Protein AF-S6SXW4-F1 (afdb_monomer_lite)

Sequence (94 aa):
SVDTSPQAAAARKQVAETYLSQAREAFIDGYRLATAGIAHAWKDAKGEDAALELFTLEKAAYEVIYEAENRPAWLAVPLQGLRGLLQPSDGEPI

pLDDT: mean 89.84, std 13.49, range [34.38, 98.5]

Organism: NCBI:txid1194404

Radius of gyration: 17.15 Å; chains: 1; bounding box: 48×30×43 Å

Secondary structure (DSSP, 8-state):
----SHHHHHHHHHHHHHHHHHHHHHHHHHHHHHHTTSS---SSTTHHHHHHHHHHHHHHHHHHHHHHHH-GGGTHHHHHHHHHHTSPPTT---

Structure (mmCIF, N/CA/C/O backbone):
data_AF-S6SXW4-F1
#
_entry.id   AF-S6SXW4-F1
#
loop_
_atom_site.group_PDB
_atom_site.id
_atom_site.type_symbol
_atom_site.label_atom_id
_atom_site.label_alt_id
_atom_site.label_comp_id
_atom_site.label_asym_id
_atom_site.label_entity_id
_atom_site.label_seq_id
_atom_site.pdbx_PDB_ins_code
_atom_site.Cartn_x
_atom_site.Cartn_y
_atom_site.Cartn_z
_atom_site.occupancy
_atom_site.B_iso_or_equiv
_atom_site.auth_seq_id
_atom_site.auth_comp_id
_atom_site.auth_asym_id
_atom_site.auth_atom_id
_atom_site.pdbx_PDB_model_num
ATOM 1 N N . SER A 1 1 ? -30.760 -5.658 12.545 1.00 76.50 1 SER A N 1
ATOM 2 C CA . SER A 1 1 ? -29.676 -5.201 13.434 1.00 76.50 1 SER A CA 1
ATOM 3 C C . SER A 1 1 ? -28.382 -5.815 12.936 1.00 76.50 1 SER A C 1
ATOM 5 O O . SER A 1 1 ? -28.416 -6.991 12.594 1.00 76.50 1 SER A O 1
ATOM 7 N N . VAL A 1 2 ? -27.298 -5.049 12.802 1.00 80.50 2 VAL A N 1
ATOM 8 C CA . VAL A 1 2 ? -25.991 -5.599 12.393 1.00 80.50 2 VAL A CA 1
ATOM 9 C C . VAL A 1 2 ? -25.405 -6.370 13.574 1.00 80.50 2 VAL A C 1
ATOM 11 O O . VAL A 1 2 ? -25.451 -5.877 14.697 1.00 80.50 2 VAL A O 1
ATOM 14 N N . ASP A 1 3 ? -24.867 -7.565 13.335 1.00 89.50 3 ASP A N 1
ATOM 15 C CA . ASP A 1 3 ? -24.172 -8.333 14.368 1.00 89.50 3 ASP A CA 1
ATOM 16 C C . ASP A 1 3 ? -22.836 -7.651 14.728 1.00 89.50 3 ASP A C 1
ATOM 18 O O . ASP A 1 3 ? -21.889 -7.586 13.928 1.00 89.50 3 ASP A O 1
ATOM 22 N N . THR A 1 4 ? -22.789 -7.090 15.937 1.00 92.75 4 THR A N 1
ATOM 23 C CA . THR A 1 4 ? -21.622 -6.411 16.515 1.00 92.75 4 THR A CA 1
ATOM 24 C C . THR A 1 4 ? -20.835 -7.308 17.468 1.00 92.75 4 THR A C 1
ATOM 26 O O . THR A 1 4 ? -19.982 -6.805 18.199 1.00 92.75 4 THR A O 1
ATOM 29 N N . SER A 1 5 ? -21.110 -8.615 17.494 1.00 95.88 5 SER A N 1
ATOM 30 C CA . SER A 1 5 ? -20.352 -9.562 18.308 1.00 95.88 5 SER A CA 1
ATOM 31 C C . SER A 1 5 ? -18.856 -9.543 17.951 1.00 95.88 5 SER A C 1
ATOM 33 O O . SER A 1 5 ? -18.484 -9.268 16.800 1.00 95.88 5 SER A O 1
ATOM 35 N N . PRO A 1 6 ? -17.966 -9.865 18.908 1.00 95.50 6 PRO A N 1
ATOM 36 C CA . PRO A 1 6 ? -16.538 -10.024 18.634 1.00 95.50 6 PRO A CA 1
ATOM 37 C C . PRO A 1 6 ? -16.254 -11.022 17.503 1.00 95.50 6 PRO A C 1
ATOM 39 O O . PRO A 1 6 ? -15.351 -10.806 16.698 1.00 95.50 6 PRO A O 1
ATOM 42 N N . GLN A 1 7 ? -17.058 -12.083 17.400 1.00 95.44 7 GLN A N 1
ATOM 43 C CA . GLN A 1 7 ? -16.968 -13.098 16.353 1.00 95.44 7 GLN A CA 1
ATOM 44 C C . GLN A 1 7 ? -17.274 -12.504 14.974 1.00 95.44 7 GLN A C 1
ATOM 46 O O . GLN A 1 7 ? -16.502 -12.699 14.036 1.00 95.44 7 GLN A O 1
ATOM 51 N N . ALA A 1 8 ? -18.350 -11.722 14.854 1.00 94.75 8 ALA A N 1
ATOM 52 C CA . ALA A 1 8 ? -18.685 -11.044 13.607 1.00 94.75 8 ALA A CA 1
ATOM 53 C C . ALA A 1 8 ? -17.626 -9.998 13.215 1.00 94.75 8 ALA A C 1
ATOM 55 O O . ALA A 1 8 ? -17.309 -9.847 12.034 1.00 94.75 8 ALA A O 1
ATOM 56 N N . ALA A 1 9 ? -17.039 -9.294 14.189 1.00 93.75 9 ALA A N 1
ATOM 57 C CA . ALA A 1 9 ? -15.936 -8.365 13.943 1.00 93.75 9 ALA A CA 1
ATOM 58 C C . ALA A 1 9 ? -14.670 -9.080 13.439 1.00 93.75 9 ALA A C 1
ATOM 60 O O . ALA A 1 9 ? -14.073 -8.636 12.457 1.00 93.75 9 ALA A O 1
ATOM 61 N N . ALA A 1 10 ? -14.298 -10.205 14.057 1.00 94.44 10 ALA A N 1
ATOM 62 C CA . ALA A 1 10 ? -13.166 -11.024 13.630 1.00 94.44 10 ALA A CA 1
ATOM 63 C C . ALA A 1 10 ? -13.374 -11.598 12.220 1.00 94.44 10 ALA A C 1
ATOM 65 O O . ALA A 1 10 ? -12.471 -11.524 11.391 1.00 94.44 10 ALA A O 1
ATOM 66 N N . ALA A 1 11 ? -14.579 -12.087 11.914 1.00 95.69 11 ALA A N 1
ATOM 67 C CA . ALA A 1 11 ? -14.915 -12.591 10.585 1.00 95.69 11 ALA A CA 1
ATOM 68 C C . ALA A 1 11 ? -14.808 -11.497 9.509 1.00 95.69 11 ALA A C 1
ATOM 70 O O . ALA A 1 11 ? -14.201 -11.722 8.464 1.00 95.69 11 ALA A O 1
ATOM 71 N N . ARG A 1 12 ? -15.330 -10.287 9.772 1.00 95.19 12 ARG A N 1
ATOM 72 C CA . ARG A 1 12 ? -15.187 -9.146 8.847 1.00 95.19 12 ARG A CA 1
ATOM 73 C C . ARG A 1 12 ?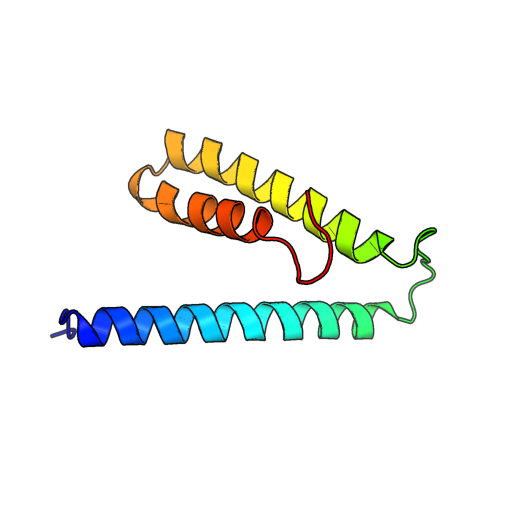 -13.726 -8.779 8.615 1.00 95.19 12 ARG A C 1
ATOM 75 O O . ARG A 1 12 ? -13.347 -8.531 7.475 1.00 95.19 12 ARG A O 1
ATOM 82 N N . LYS A 1 13 ? -12.917 -8.763 9.678 1.00 92.25 13 LYS A N 1
ATOM 83 C CA . LYS A 1 13 ? -11.481 -8.496 9.579 1.00 92.25 13 LYS A CA 1
ATOM 84 C C . LYS A 1 13 ? -10.785 -9.537 8.696 1.00 92.25 13 LYS A C 1
ATOM 86 O O . LYS A 1 13 ? -10.108 -9.150 7.754 1.00 92.25 13 LYS A O 1
ATOM 91 N N . GLN A 1 14 ? -11.033 -10.825 8.933 1.00 95.69 14 GLN A N 1
ATOM 92 C CA . GLN A 1 14 ? -10.447 -11.910 8.141 1.00 95.69 14 GLN A CA 1
ATOM 93 C C . GLN A 1 14 ? -10.818 -11.811 6.655 1.00 95.69 14 GLN A C 1
ATOM 95 O O . GLN A 1 14 ? -9.962 -11.981 5.786 1.00 95.69 14 GLN A O 1
ATOM 100 N N . VAL A 1 15 ? -12.091 -11.529 6.355 1.00 97.56 15 VAL A N 1
ATOM 101 C CA . VAL A 1 15 ? -12.563 -11.344 4.975 1.00 97.56 15 VAL A CA 1
ATOM 102 C C . VAL A 1 15 ? -11.877 -10.146 4.324 1.00 97.56 15 VAL A C 1
ATOM 104 O O . VAL A 1 15 ? -11.416 -10.262 3.193 1.00 97.56 15 VAL A O 1
ATOM 107 N N . ALA A 1 16 ? -11.766 -9.019 5.034 1.00 94.50 16 ALA A N 1
ATOM 108 C CA . ALA A 1 16 ? -11.100 -7.825 4.523 1.00 94.50 16 ALA A CA 1
ATOM 109 C C . ALA A 1 16 ? -9.604 -8.062 4.254 1.00 94.50 16 ALA A C 1
ATOM 111 O O . ALA A 1 16 ? -9.118 -7.669 3.199 1.00 94.50 16 ALA A O 1
ATOM 112 N N . GLU A 1 17 ? -8.891 -8.736 5.160 1.00 92.38 17 GLU A N 1
ATOM 113 C CA . GLU A 1 17 ? -7.469 -9.075 4.992 1.00 92.38 17 GLU A CA 1
ATOM 114 C C . GLU A 1 17 ? -7.253 -10.029 3.809 1.00 92.38 17 GLU A C 1
ATOM 116 O O . GLU A 1 17 ? -6.377 -9.800 2.975 1.00 92.38 17 GLU A O 1
ATOM 121 N N . THR A 1 18 ? -8.104 -11.052 3.685 1.00 96.50 18 THR A N 1
ATOM 122 C CA . THR A 1 18 ? -8.048 -12.013 2.571 1.00 96.50 18 THR A CA 1
ATOM 123 C C . THR A 1 18 ? -8.308 -11.320 1.235 1.00 96.50 18 THR A C 1
ATOM 125 O O . THR A 1 18 ? -7.536 -11.482 0.291 1.00 96.50 18 THR A O 1
ATOM 128 N N . TYR A 1 19 ? -9.365 -10.508 1.166 1.00 97.44 19 TYR A N 1
ATOM 129 C CA . TYR A 1 19 ? -9.703 -9.751 -0.034 1.00 97.44 19 TYR A CA 1
ATOM 130 C C . TYR A 1 19 ? -8.595 -8.767 -0.413 1.00 97.44 19 TYR A C 1
ATOM 132 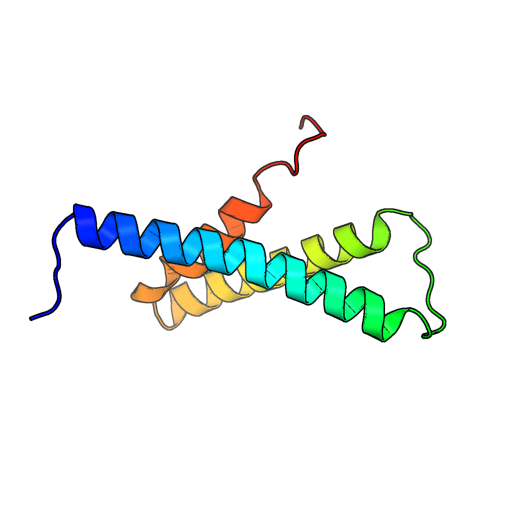O O . TYR A 1 19 ? -8.226 -8.696 -1.579 1.00 97.44 19 TYR A O 1
ATOM 140 N N . LEU A 1 20 ? -8.035 -8.037 0.558 1.00 93.25 20 LEU A N 1
ATOM 141 C CA . LEU A 1 20 ? -6.959 -7.077 0.312 1.00 93.25 20 LEU A CA 1
ATOM 142 C C . LEU A 1 20 ? -5.733 -7.753 -0.313 1.00 93.25 20 LEU A C 1
ATOM 144 O O . LEU A 1 20 ? -5.204 -7.244 -1.300 1.00 93.25 20 LEU A O 1
ATOM 148 N N . SER A 1 21 ? -5.309 -8.898 0.229 1.00 92.44 21 SER A N 1
ATOM 149 C CA . SER A 1 21 ? -4.173 -9.651 -0.314 1.00 92.44 21 SER A CA 1
ATOM 150 C C . SER A 1 21 ? -4.437 -10.110 -1.748 1.00 92.44 21 SER A C 1
ATOM 152 O O . SER A 1 21 ? -3.631 -9.845 -2.636 1.00 92.44 21 SER A O 1
ATOM 154 N N . GLN A 1 22 ? -5.592 -10.737 -1.989 1.00 97.56 22 G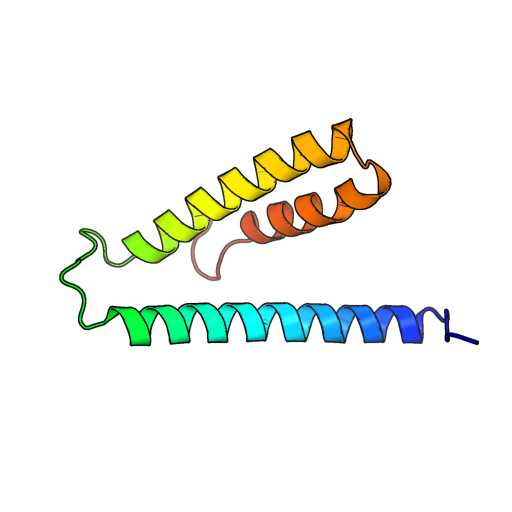LN A N 1
ATOM 155 C CA . GLN A 1 22 ? -5.951 -11.268 -3.308 1.00 97.56 22 GLN A CA 1
ATOM 156 C C . GLN A 1 22 ? -6.124 -10.159 -4.350 1.00 97.56 22 GLN A C 1
ATOM 158 O O . GLN A 1 22 ? -5.687 -10.296 -5.489 1.00 97.56 22 GLN A O 1
ATOM 163 N N . ALA A 1 23 ? -6.746 -9.043 -3.965 1.00 97.88 23 ALA A N 1
ATOM 164 C CA . ALA A 1 23 ? -6.948 -7.906 -4.851 1.00 97.88 23 ALA A CA 1
ATOM 165 C C . ALA A 1 23 ? -5.616 -7.251 -5.241 1.00 97.88 23 ALA A C 1
ATOM 167 O O . ALA A 1 23 ? -5.446 -6.876 -6.399 1.00 97.88 23 ALA A O 1
ATOM 168 N N . ARG A 1 24 ? -4.667 -7.134 -4.299 1.00 95.00 24 ARG A N 1
ATOM 169 C CA . ARG A 1 24 ? -3.323 -6.608 -4.577 1.00 95.00 24 ARG A CA 1
ATOM 170 C C . ARG A 1 24 ? -2.576 -7.491 -5.576 1.00 95.00 24 ARG A C 1
ATOM 172 O O . ARG A 1 24 ? -2.051 -6.964 -6.551 1.00 95.00 24 ARG A O 1
ATOM 179 N N . GLU A 1 25 ? -2.545 -8.799 -5.338 1.00 96.06 25 GLU A N 1
ATOM 180 C CA . GLU A 1 25 ? -1.885 -9.772 -6.218 1.00 96.06 25 GLU A CA 1
ATOM 181 C C . GLU A 1 25 ? -2.484 -9.733 -7.629 1.00 96.06 25 GLU A C 1
ATOM 183 O O . GLU A 1 25 ? -1.781 -9.438 -8.594 1.00 96.06 25 GLU A O 1
ATOM 188 N N . ALA A 1 26 ? -3.808 -9.882 -7.738 1.00 98.25 26 ALA A N 1
ATOM 189 C CA . ALA A 1 26 ? -4.503 -9.863 -9.021 1.00 98.25 26 ALA A CA 1
ATOM 190 C C . ALA A 1 26 ? -4.305 -8.545 -9.789 1.00 98.25 26 ALA A C 1
ATOM 192 O O . ALA A 1 26 ? -4.203 -8.549 -11.017 1.00 98.25 26 ALA A O 1
ATOM 193 N N . PHE A 1 27 ? -4.251 -7.410 -9.083 1.00 97.56 27 PHE A N 1
ATOM 194 C CA . PHE A 1 27 ? -3.999 -6.113 -9.704 1.00 97.56 27 PHE A CA 1
ATOM 195 C C . PHE A 1 27 ? -2.583 -6.018 -10.279 1.00 97.56 27 PHE A C 1
ATOM 197 O O . PHE A 1 27 ? -2.425 -5.602 -11.426 1.00 97.56 27 PHE A O 1
ATOM 204 N N . ILE A 1 28 ? -1.565 -6.406 -9.505 1.00 95.81 28 ILE A N 1
ATOM 205 C CA . ILE A 1 28 ? -0.163 -6.351 -9.939 1.00 95.81 28 ILE A CA 1
ATOM 206 C C . ILE A 1 28 ? 0.064 -7.303 -11.119 1.00 95.81 28 ILE A C 1
ATOM 208 O O . ILE A 1 28 ? 0.646 -6.899 -12.126 1.00 95.81 28 ILE A O 1
ATOM 212 N N . ASP A 1 29 ? -0.459 -8.525 -11.050 1.00 96.62 29 ASP A N 1
ATOM 213 C CA . ASP A 1 29 ? -0.347 -9.500 -12.138 1.00 96.62 29 ASP A CA 1
ATOM 214 C C . ASP A 1 29 ? -1.049 -9.021 -13.412 1.00 96.62 29 ASP A C 1
ATOM 216 O O . ASP A 1 29 ? -0.494 -9.097 -14.511 1.00 96.62 29 ASP A O 1
ATOM 220 N N . GLY A 1 30 ? -2.255 -8.463 -13.270 1.00 97.50 30 GLY A N 1
ATOM 221 C CA . GLY A 1 30 ? -2.986 -7.864 -14.382 1.00 97.50 30 GLY A CA 1
ATOM 222 C C . GLY A 1 30 ? -2.236 -6.686 -15.005 1.00 97.50 30 GLY A C 1
ATOM 223 O O . GLY A 1 30 ? -2.181 -6.572 -16.231 1.00 97.50 30 GLY A O 1
ATOM 224 N N . TYR A 1 31 ? -1.617 -5.839 -14.179 1.00 94.94 31 TYR A N 1
ATOM 225 C CA . TYR A 1 31 ? -0.799 -4.720 -14.640 1.00 94.94 31 TYR A CA 1
ATOM 226 C C . TYR A 1 31 ? 0.415 -5.211 -15.434 1.00 94.94 31 TYR A C 1
ATOM 228 O O . TYR A 1 31 ? 0.608 -4.771 -16.566 1.00 94.94 31 TYR A O 1
ATOM 236 N N . ARG A 1 32 ? 1.176 -6.172 -14.896 1.00 92.69 32 ARG A N 1
ATOM 237 C CA . ARG A 1 32 ? 2.335 -6.788 -15.569 1.00 92.69 32 ARG A CA 1
ATOM 238 C C . ARG A 1 32 ? 1.960 -7.394 -16.917 1.00 92.69 32 ARG A C 1
ATOM 240 O O . ARG A 1 32 ? 2.654 -7.183 -17.908 1.00 92.69 32 ARG A O 1
ATOM 247 N N . LEU A 1 33 ? 0.837 -8.112 -16.978 1.00 95.75 33 LEU A N 1
ATOM 248 C CA . LEU A 1 33 ? 0.341 -8.688 -18.227 1.00 95.75 33 LEU A CA 1
ATOM 249 C C . LEU A 1 33 ? -0.014 -7.602 -19.251 1.00 95.75 33 LEU A C 1
ATOM 251 O O . LEU A 1 33 ? 0.351 -7.711 -20.422 1.00 95.75 33 LEU A O 1
ATOM 255 N N . ALA A 1 34 ? -0.711 -6.550 -18.818 1.00 95.88 34 ALA A N 1
ATOM 256 C CA . ALA A 1 34 ? -1.133 -5.459 -19.691 1.00 95.88 34 ALA A CA 1
ATOM 257 C C . ALA A 1 34 ? 0.047 -4.626 -20.221 1.00 95.88 34 ALA A C 1
ATOM 259 O O . ALA A 1 34 ? -0.027 -4.093 -21.330 1.00 95.88 34 ALA A O 1
ATOM 260 N N . THR A 1 35 ? 1.136 -4.517 -19.457 1.00 92.56 35 THR A N 1
ATOM 261 C CA . THR A 1 35 ? 2.314 -3.715 -19.816 1.00 92.56 35 THR A CA 1
ATOM 262 C C . THR A 1 35 ? 3.449 -4.520 -20.448 1.00 92.56 35 THR A C 1
ATOM 264 O O . THR A 1 35 ? 4.414 -3.916 -20.913 1.00 92.56 35 THR A O 1
ATOM 267 N N . ALA A 1 36 ? 3.328 -5.847 -20.564 1.00 90.56 36 ALA A N 1
ATOM 268 C CA . ALA A 1 36 ? 4.373 -6.731 -21.094 1.00 90.56 36 ALA A CA 1
ATOM 269 C C . ALA A 1 36 ? 4.889 -6.348 -22.499 1.00 90.56 36 ALA A C 1
ATOM 271 O O . ALA A 1 36 ? 6.031 -6.644 -22.844 1.00 90.56 36 ALA A O 1
ATOM 272 N N . GLY A 1 37 ? 4.059 -5.692 -23.319 1.00 90.69 37 GLY A N 1
ATOM 273 C CA . GLY A 1 37 ? 4.429 -5.221 -24.661 1.00 90.69 37 GLY A CA 1
ATOM 274 C C . GLY A 1 37 ? 5.006 -3.801 -24.718 1.00 90.69 37 GLY A C 1
ATOM 275 O O . GLY A 1 37 ? 5.418 -3.355 -25.789 1.00 90.69 37 GLY A O 1
ATOM 276 N N . ILE A 1 38 ? 5.014 -3.064 -23.604 1.00 91.94 38 ILE A N 1
ATOM 277 C CA . ILE A 1 38 ? 5.559 -1.706 -23.542 1.00 91.94 38 ILE A CA 1
ATOM 278 C C . ILE A 1 38 ? 7.077 -1.807 -23.436 1.00 91.94 38 ILE A C 1
ATOM 280 O O . ILE A 1 38 ? 7.602 -2.510 -22.573 1.00 91.94 38 ILE A O 1
ATOM 284 N N . ALA A 1 39 ? 7.792 -1.079 -24.295 1.00 85.00 39 ALA A N 1
ATOM 285 C CA . ALA A 1 39 ? 9.247 -1.005 -24.250 1.00 85.00 39 ALA A CA 1
ATOM 286 C C . ALA A 1 39 ? 9.708 -0.291 -22.968 1.00 85.00 39 ALA A C 1
ATOM 288 O O . ALA A 1 39 ? 9.857 0.929 -22.927 1.00 85.00 39 ALA A O 1
ATOM 289 N N . HIS A 1 40 ? 9.917 -1.072 -21.916 1.00 81.38 40 HIS A N 1
ATOM 290 C CA . HIS A 1 40 ? 10.488 -0.662 -20.645 1.00 81.38 40 HIS A CA 1
ATOM 291 C C . HIS A 1 40 ? 11.207 -1.871 -20.042 1.00 81.38 40 HIS A C 1
ATOM 293 O O . HIS A 1 40 ? 10.743 -3.003 -20.157 1.00 81.38 40 HIS A O 1
ATOM 299 N N . ALA A 1 41 ? 12.373 -1.646 -19.450 1.00 82.69 41 ALA A N 1
ATOM 300 C CA . ALA A 1 41 ? 13.115 -2.681 -18.753 1.00 82.69 41 ALA A CA 1
ATOM 301 C C . ALA A 1 41 ? 13.732 -2.062 -17.508 1.00 82.69 41 ALA A C 1
ATOM 303 O O . ALA A 1 41 ? 14.428 -1.045 -17.585 1.00 82.69 41 ALA A O 1
ATOM 304 N N . TRP A 1 42 ? 13.471 -2.677 -16.362 1.00 89.44 42 TRP A N 1
ATOM 305 C CA . TRP A 1 42 ? 14.170 -2.332 -15.138 1.00 89.44 42 TRP A CA 1
ATOM 306 C C . TRP A 1 42 ? 15.626 -2.775 -15.252 1.00 89.44 42 TRP A C 1
ATOM 308 O O . TRP A 1 42 ? 15.929 -3.850 -15.766 1.00 89.44 42 TRP A O 1
ATOM 318 N N . LYS A 1 43 ? 16.545 -1.923 -14.788 1.00 89.38 43 LYS A N 1
ATOM 319 C CA . LYS A 1 43 ? 17.976 -2.253 -14.769 1.00 89.38 43 LYS A CA 1
ATOM 320 C C . LYS A 1 43 ? 18.281 -3.384 -13.782 1.00 89.38 43 LYS A C 1
ATOM 322 O O . LYS A 1 43 ? 19.172 -4.187 -14.038 1.00 89.38 43 LYS A O 1
ATOM 327 N N . ASP A 1 44 ? 17.562 -3.405 -12.663 1.00 91.69 44 ASP A N 1
ATOM 328 C CA . ASP A 1 44 ? 17.632 -4.441 -11.635 1.00 91.69 44 ASP A CA 1
ATOM 329 C C . ASP A 1 44 ? 16.394 -5.342 -11.725 1.00 91.69 44 ASP A C 1
ATOM 331 O O . ASP A 1 44 ? 15.294 -4.848 -11.984 1.00 91.69 44 ASP A O 1
ATOM 335 N N . ALA A 1 45 ? 16.561 -6.646 -11.491 1.00 88.00 45 ALA A N 1
ATOM 336 C CA . ALA A 1 45 ? 15.467 -7.616 -11.525 1.00 88.00 45 ALA A CA 1
ATOM 337 C C . ALA A 1 45 ? 14.375 -7.330 -10.477 1.00 88.00 45 ALA A C 1
ATOM 339 O O . ALA A 1 45 ? 13.215 -7.644 -10.719 1.00 88.00 45 ALA A O 1
ATOM 340 N N . LYS A 1 46 ? 14.730 -6.700 -9.349 1.00 89.25 46 LYS A N 1
ATOM 341 C CA . LYS A 1 46 ? 13.807 -6.247 -8.296 1.00 89.25 46 LYS A CA 1
ATOM 342 C C . LYS A 1 46 ? 13.369 -4.785 -8.465 1.00 89.25 46 LYS A C 1
ATOM 344 O O . LYS A 1 46 ? 12.719 -4.236 -7.583 1.00 89.25 46 LYS A O 1
ATOM 349 N N . GLY A 1 47 ? 13.739 -4.122 -9.565 1.00 92.31 47 GLY A N 1
ATOM 350 C CA . GLY A 1 47 ? 13.514 -2.683 -9.741 1.00 92.31 47 GLY A CA 1
ATOM 351 C C . GLY A 1 47 ? 12.038 -2.279 -9.708 1.00 92.31 47 GLY A C 1
ATOM 352 O O . GLY A 1 47 ? 11.707 -1.239 -9.145 1.00 92.31 47 GLY A O 1
ATOM 353 N N . GLU A 1 48 ? 11.160 -3.118 -10.262 1.00 91.88 48 GLU A N 1
ATOM 354 C CA . GLU A 1 48 ? 9.711 -2.907 -10.218 1.00 91.88 48 GLU A CA 1
ATOM 355 C C . GLU A 1 48 ? 9.176 -2.937 -8.784 1.00 91.88 48 GLU A C 1
ATOM 357 O O . GLU A 1 48 ? 8.515 -1.992 -8.352 1.00 91.88 48 GLU A O 1
ATOM 362 N N . ASP A 1 49 ? 9.498 -4.001 -8.046 1.00 91.00 49 ASP A N 1
ATOM 363 C CA . ASP A 1 49 ? 9.029 -4.201 -6.676 1.00 91.00 49 ASP A CA 1
ATOM 364 C C . ASP A 1 49 ? 9.571 -3.098 -5.755 1.00 91.00 49 ASP A C 1
ATOM 366 O O . ASP A 1 49 ? 8.806 -2.492 -5.007 1.00 91.00 49 ASP A O 1
ATOM 370 N N . ALA A 1 50 ? 10.852 -2.737 -5.894 1.00 91.88 50 ALA A N 1
ATOM 371 C CA . ALA A 1 50 ? 11.467 -1.653 -5.129 1.00 91.88 50 ALA A CA 1
ATOM 372 C C . ALA A 1 50 ? 10.815 -0.287 -5.410 1.00 91.88 50 ALA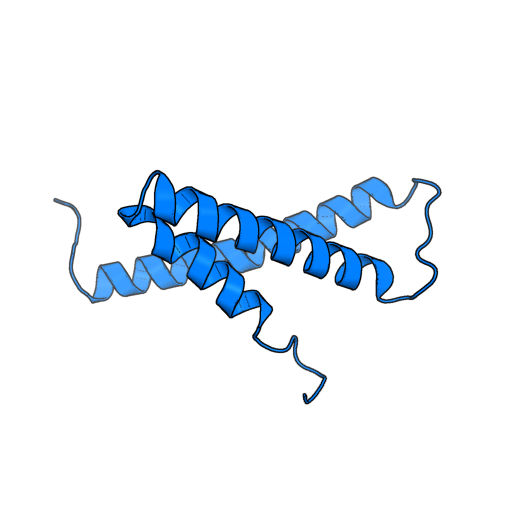 A C 1
ATOM 374 O O . ALA A 1 50 ? 10.596 0.507 -4.493 1.00 91.88 50 ALA A O 1
ATOM 375 N N . ALA A 1 51 ? 10.480 0.005 -6.672 1.00 93.25 51 ALA A N 1
ATOM 376 C CA . ALA A 1 51 ? 9.768 1.232 -7.020 1.00 93.25 51 ALA A CA 1
ATOM 377 C C . ALA A 1 51 ? 8.350 1.240 -6.433 1.00 93.25 51 ALA A C 1
ATOM 379 O O . ALA A 1 51 ? 7.915 2.255 -5.884 1.00 93.25 51 ALA A O 1
ATOM 380 N N . LEU A 1 52 ? 7.638 0.112 -6.511 1.00 93.31 52 LEU A N 1
ATOM 381 C CA . LEU A 1 52 ? 6.303 -0.027 -5.939 1.00 93.31 52 LEU A CA 1
ATOM 382 C C . LEU A 1 52 ? 6.322 0.156 -4.415 1.00 93.31 52 LEU A C 1
ATOM 384 O O . LEU A 1 52 ? 5.479 0.877 -3.881 1.00 93.31 52 LEU A O 1
ATOM 388 N N . GLU A 1 53 ? 7.288 -0.436 -3.715 1.00 92.81 53 GLU A N 1
ATOM 389 C CA . GLU A 1 53 ? 7.484 -0.253 -2.273 1.00 92.81 53 GLU A CA 1
ATOM 390 C C . GLU A 1 53 ? 7.755 1.209 -1.913 1.00 92.81 53 GLU A C 1
ATOM 392 O O . GLU A 1 53 ? 7.084 1.754 -1.033 1.00 92.81 53 GLU A O 1
ATOM 397 N N . LEU A 1 54 ? 8.670 1.871 -2.631 1.00 94.44 54 LEU A N 1
ATOM 398 C CA . LEU A 1 54 ? 9.010 3.276 -2.403 1.00 94.44 54 LEU A CA 1
ATOM 399 C C . LEU A 1 54 ? 7.790 4.194 -2.554 1.00 94.44 54 LEU A C 1
ATOM 401 O O . LEU A 1 54 ? 7.498 4.987 -1.657 1.00 94.44 54 LEU A O 1
ATOM 405 N N . PHE A 1 55 ? 7.047 4.071 -3.656 1.00 95.88 55 PHE A N 1
ATOM 406 C CA . PHE A 1 55 ? 5.867 4.909 -3.881 1.00 95.88 55 PHE A CA 1
ATOM 407 C C . PHE A 1 55 ? 4.712 4.567 -2.931 1.00 95.88 55 PHE A C 1
ATOM 409 O O . PHE A 1 55 ? 3.948 5.455 -2.546 1.00 95.88 55 PHE A O 1
ATOM 416 N N . THR A 1 56 ? 4.593 3.310 -2.492 1.00 94.81 56 THR A N 1
ATOM 417 C CA . THR A 1 56 ? 3.605 2.932 -1.470 1.00 94.81 56 THR A CA 1
ATOM 418 C C . THR A 1 56 ? 3.964 3.534 -0.110 1.00 94.81 56 THR A C 1
ATOM 420 O O . THR A 1 56 ? 3.080 4.035 0.587 1.00 94.81 56 THR A O 1
ATOM 423 N N . LEU A 1 57 ? 5.251 3.554 0.254 1.00 94.75 57 LEU A N 1
ATOM 424 C CA . LEU A 1 57 ? 5.741 4.208 1.468 1.00 94.75 57 LEU A CA 1
ATOM 425 C C . LEU A 1 57 ? 5.470 5.716 1.442 1.00 94.75 57 LEU A C 1
ATOM 427 O O . LEU A 1 57 ? 4.936 6.256 2.412 1.00 94.75 57 LEU A O 1
ATOM 431 N N . GLU A 1 58 ? 5.782 6.385 0.330 1.00 96.62 58 GLU A N 1
ATOM 432 C CA . GLU A 1 58 ? 5.500 7.813 0.146 1.00 96.62 58 GLU A CA 1
ATOM 433 C C . GLU A 1 58 ? 4.000 8.105 0.300 1.00 96.62 58 GLU A C 1
ATOM 435 O O . GLU A 1 58 ? 3.608 9.009 1.046 1.00 96.62 58 GLU A O 1
ATOM 440 N N . LYS A 1 59 ? 3.144 7.291 -0.332 1.00 96.62 59 LYS A N 1
ATOM 441 C CA . LYS A 1 59 ? 1.689 7.439 -0.230 1.00 96.62 59 LYS A CA 1
ATOM 442 C C . LYS A 1 59 ? 1.189 7.251 1.201 1.00 96.62 59 LYS A C 1
ATOM 444 O O . LYS A 1 59 ? 0.369 8.052 1.652 1.00 96.62 59 LYS A O 1
ATOM 449 N N . ALA A 1 60 ? 1.676 6.231 1.907 1.00 95.81 60 ALA A N 1
ATOM 450 C CA . ALA A 1 60 ? 1.292 5.960 3.289 1.00 95.81 60 ALA A CA 1
ATOM 451 C C . ALA A 1 60 ? 1.723 7.100 4.224 1.00 95.81 60 ALA A C 1
ATOM 453 O O . ALA A 1 60 ? 0.928 7.546 5.048 1.00 95.81 60 ALA A O 1
ATOM 454 N N . ALA A 1 61 ? 2.944 7.621 4.068 1.00 95.25 61 ALA A N 1
ATOM 455 C CA . ALA A 1 61 ? 3.431 8.757 4.849 1.00 95.25 61 ALA A CA 1
ATOM 456 C C . ALA A 1 61 ? 2.585 10.019 4.615 1.00 95.25 61 ALA A C 1
ATOM 458 O O . ALA A 1 61 ? 2.183 10.680 5.576 1.00 95.25 61 ALA A O 1
ATOM 459 N N . TYR A 1 62 ? 2.252 10.312 3.354 1.00 97.50 62 TYR A N 1
ATOM 460 C CA . TYR A 1 62 ? 1.340 11.401 3.006 1.00 97.50 62 TYR A CA 1
ATOM 461 C C . TYR A 1 62 ? -0.031 11.234 3.677 1.00 97.50 62 TYR A C 1
ATOM 463 O O . TYR A 1 62 ? -0.546 12.179 4.272 1.00 97.50 62 TYR A O 1
ATOM 471 N N . GLU A 1 63 ? -0.618 10.034 3.621 1.00 98.12 63 GLU A N 1
ATOM 472 C CA . GLU A 1 63 ? -1.920 9.765 4.241 1.00 98.12 63 GLU A CA 1
ATOM 473 C C . GLU A 1 63 ? -1.879 9.886 5.761 1.00 98.12 63 GLU A C 1
ATOM 475 O O . GLU A 1 63 ? -2.804 10.444 6.337 1.00 98.12 63 GLU A O 1
ATOM 480 N N . VAL A 1 64 ? -0.814 9.432 6.429 1.00 97.50 64 VAL A N 1
ATOM 481 C CA . VAL A 1 64 ? -0.676 9.594 7.886 1.00 97.50 64 VAL A CA 1
ATOM 482 C C . VAL A 1 64 ? -0.769 11.067 8.280 1.00 97.50 64 VAL A C 1
ATOM 484 O O . VAL A 1 64 ? -1.540 11.404 9.179 1.00 97.50 64 VAL A O 1
ATOM 487 N N . ILE A 1 65 ? -0.026 11.943 7.598 1.00 97.81 65 ILE A N 1
ATOM 488 C CA . ILE A 1 65 ? -0.047 13.388 7.869 1.00 97.81 65 ILE A CA 1
ATOM 489 C C . ILE A 1 65 ? -1.438 13.952 7.566 1.00 97.81 65 ILE A C 1
ATOM 491 O O . ILE A 1 65 ? -2.041 14.615 8.409 1.00 97.81 65 ILE A O 1
ATOM 495 N N . TYR A 1 66 ? -1.982 13.627 6.391 1.00 98.44 66 TYR A N 1
ATOM 496 C CA . TYR A 1 66 ? -3.275 14.139 5.954 1.00 98.44 66 TYR A CA 1
ATOM 497 C C . TYR A 1 66 ? -4.420 13.735 6.895 1.00 98.44 66 TYR 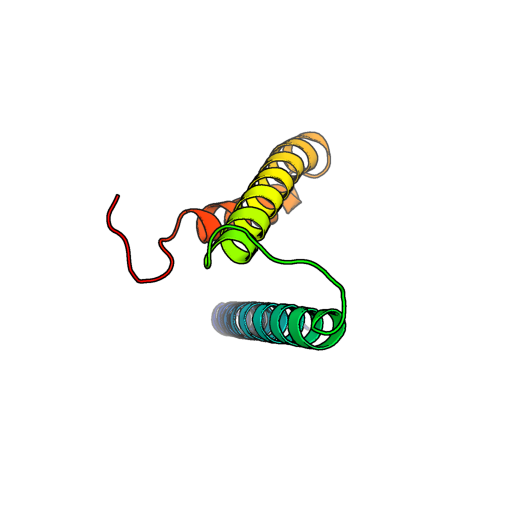A C 1
ATOM 499 O O . TYR A 1 66 ? -5.215 14.585 7.300 1.00 98.44 66 TYR A O 1
ATOM 507 N N . GLU A 1 67 ? -4.520 12.458 7.269 1.00 98.50 67 GLU A N 1
ATOM 508 C CA . GLU A 1 67 ? -5.595 11.976 8.138 1.00 98.50 67 GLU A CA 1
ATOM 509 C C . GLU A 1 67 ? -5.447 12.492 9.571 1.00 98.50 67 GLU A C 1
ATOM 511 O O . GLU A 1 67 ? -6.458 12.789 10.209 1.00 98.50 67 GLU A O 1
ATOM 516 N N . ALA A 1 68 ? -4.217 12.653 10.072 1.00 98.12 68 ALA A N 1
ATOM 517 C CA . ALA A 1 68 ? -3.986 13.243 11.389 1.00 98.12 68 ALA A CA 1
ATOM 518 C C . ALA A 1 68 ? -4.530 14.679 11.479 1.00 98.12 68 ALA A C 1
ATOM 520 O O . ALA A 1 68 ? -5.073 15.062 12.515 1.00 98.12 68 ALA A O 1
ATOM 521 N N . GLU A 1 69 ? -4.430 15.449 10.393 1.00 98.31 69 GLU A N 1
ATOM 522 C CA . GLU A 1 69 ? -4.890 16.840 10.336 1.00 98.31 69 GLU A CA 1
ATOM 523 C C . GLU A 1 69 ? -6.380 16.977 9.987 1.00 98.31 69 GLU A C 1
ATOM 525 O O . GLU A 1 69 ? -7.049 17.876 10.496 1.00 98.31 69 GLU A O 1
ATOM 530 N N . ASN A 1 70 ? -6.920 16.097 9.136 1.00 98.38 70 ASN A N 1
ATOM 531 C CA . ASN A 1 70 ? -8.239 16.306 8.526 1.00 98.38 70 ASN A CA 1
ATOM 532 C C . ASN A 1 70 ? -9.312 15.321 9.009 1.00 98.38 70 ASN A C 1
ATOM 534 O O . ASN A 1 70 ? -10.490 15.683 9.076 1.00 98.38 70 ASN A O 1
ATOM 538 N N . ARG A 1 71 ? -8.950 14.069 9.329 1.00 98.25 71 ARG A N 1
ATOM 539 C CA . ARG A 1 71 ? -9.900 13.023 9.754 1.00 98.25 71 ARG A CA 1
ATOM 540 C C . ARG A 1 71 ? -9.257 12.075 10.778 1.00 98.25 71 ARG A C 1
ATOM 542 O O . ARG A 1 71 ? -9.048 10.900 10.477 1.00 98.25 71 ARG A O 1
ATOM 549 N N . PRO A 1 72 ? -9.022 12.510 12.031 1.00 97.06 72 PRO A N 1
ATOM 550 C CA . PRO A 1 72 ? -8.290 11.708 13.020 1.00 97.06 72 PRO A CA 1
ATOM 551 C C . PRO A 1 72 ? -8.859 10.299 13.267 1.00 97.06 72 PRO A C 1
ATOM 553 O O . PRO A 1 72 ? -8.113 9.367 13.554 1.00 97.06 72 PRO A O 1
ATOM 556 N N . ALA A 1 73 ? -10.173 10.108 13.102 1.00 97.69 73 ALA A N 1
ATOM 557 C CA . ALA A 1 73 ? -10.818 8.794 13.201 1.00 97.69 73 ALA A CA 1
ATOM 558 C C . ALA A 1 73 ? -10.354 7.783 12.127 1.00 97.69 73 ALA A C 1
ATOM 560 O O . ALA A 1 73 ? -10.513 6.580 12.318 1.00 97.69 73 ALA A O 1
ATOM 561 N N . TRP A 1 74 ? -9.786 8.252 11.013 1.00 97.62 74 TRP A N 1
ATOM 562 C CA . TRP A 1 74 ? -9.284 7.433 9.905 1.00 97.62 74 TRP A CA 1
ATOM 563 C C . TRP A 1 74 ? -7.793 7.115 10.012 1.00 97.62 74 TRP A C 1
ATOM 565 O O . TRP A 1 74 ? -7.322 6.234 9.298 1.00 97.62 74 TRP A O 1
ATOM 575 N N . LEU A 1 75 ? -7.060 7.749 10.935 1.00 97.75 75 LEU A N 1
ATOM 576 C CA . LEU A 1 75 ? -5.605 7.617 11.074 1.00 97.75 75 LEU A CA 1
ATOM 577 C C . LEU A 1 75 ? -5.129 6.161 11.233 1.00 97.75 75 LEU A C 1
ATOM 579 O O . LEU A 1 75 ? -4.038 5.800 10.795 1.00 97.75 75 LEU A O 1
ATOM 583 N N . ALA A 1 76 ? -5.958 5.297 11.824 1.00 95.94 76 ALA A N 1
ATOM 584 C CA . ALA A 1 76 ? -5.641 3.881 11.981 1.00 95.94 76 ALA A CA 1
ATOM 585 C C . ALA A 1 76 ? -5.431 3.146 10.642 1.00 95.94 76 ALA A C 1
ATOM 587 O O . ALA A 1 76 ? -4.687 2.169 10.613 1.00 95.94 76 ALA A O 1
ATOM 588 N N . VAL A 1 77 ? -6.056 3.597 9.549 1.00 94.56 77 VAL A N 1
ATOM 589 C CA . VAL A 1 77 ? -5.967 2.952 8.230 1.00 94.56 77 VAL A CA 1
ATOM 590 C C . VAL A 1 77 ? -4.566 3.095 7.615 1.00 94.56 77 VAL A C 1
ATOM 592 O O . VAL A 1 77 ? -3.921 2.062 7.413 1.00 94.56 77 VAL A O 1
ATOM 595 N N . PRO A 1 78 ? -4.023 4.308 7.377 1.00 95.88 78 PRO A N 1
ATOM 596 C CA . PRO A 1 78 ? -2.686 4.441 6.800 1.00 95.88 78 PRO A CA 1
ATOM 597 C C . PRO A 1 78 ? -1.580 3.932 7.736 1.00 95.88 78 PRO A C 1
ATOM 599 O O . PRO A 1 78 ? -0.578 3.403 7.262 1.00 95.88 78 PRO A O 1
ATOM 602 N N . LEU A 1 79 ? -1.774 3.975 9.063 1.00 95.44 79 LEU A N 1
ATOM 603 C CA . LEU A 1 79 ? -0.837 3.361 10.015 1.00 95.44 79 LEU A CA 1
ATOM 604 C C . LEU A 1 79 ? -0.773 1.831 9.889 1.00 95.44 79 LEU A C 1
ATOM 606 O O . LEU A 1 79 ? 0.304 1.248 10.017 1.00 95.44 79 LEU A O 1
ATOM 610 N N . GLN A 1 80 ? -1.904 1.164 9.630 1.00 91.50 80 GLN A N 1
ATOM 611 C CA . GLN A 1 80 ? -1.910 -0.276 9.357 1.00 91.50 80 GLN A CA 1
ATOM 612 C C . GLN A 1 80 ? -1.191 -0.601 8.045 1.00 91.50 80 GLN A C 1
ATOM 614 O O . GLN A 1 80 ? -0.414 -1.557 8.017 1.00 91.50 80 GLN A O 1
ATOM 619 N N . GLY A 1 81 ? -1.400 0.209 7.001 1.00 89.56 81 GLY A N 1
ATOM 620 C CA . GLY A 1 81 ? -0.684 0.089 5.729 1.00 89.56 81 GLY A CA 1
ATOM 621 C C . GLY A 1 81 ? 0.829 0.241 5.900 1.00 89.56 81 GLY A C 1
ATOM 622 O O . GLY A 1 81 ? 1.583 -0.640 5.495 1.00 89.56 81 GLY A O 1
ATOM 623 N N . LEU A 1 82 ? 1.268 1.294 6.598 1.00 92.00 82 LEU A N 1
ATOM 624 C CA . LEU A 1 82 ? 2.682 1.537 6.895 1.00 92.00 82 LEU A CA 1
ATOM 625 C C . LEU A 1 82 ? 3.312 0.382 7.682 1.00 92.00 82 LEU A C 1
ATOM 627 O O . LEU A 1 82 ? 4.402 -0.069 7.347 1.00 92.00 82 LEU A O 1
ATOM 631 N N . ARG A 1 83 ? 2.616 -0.150 8.696 1.00 91.06 83 ARG A N 1
ATOM 632 C CA . ARG A 1 83 ? 3.093 -1.323 9.443 1.00 91.06 83 ARG A CA 1
ATOM 633 C C . ARG A 1 83 ? 3.287 -2.541 8.537 1.00 91.06 83 ARG A C 1
ATOM 635 O O . ARG A 1 83 ? 4.233 -3.286 8.754 1.00 91.06 83 ARG A O 1
ATOM 642 N N . GLY A 1 84 ? 2.408 -2.744 7.555 1.00 86.62 84 GLY A N 1
ATOM 643 C CA . GLY A 1 84 ? 2.525 -3.837 6.588 1.00 86.62 84 GLY A CA 1
ATOM 644 C C . GLY A 1 84 ? 3.755 -3.720 5.683 1.00 86.62 84 GLY A C 1
ATOM 645 O O . GLY A 1 84 ? 4.327 -4.740 5.3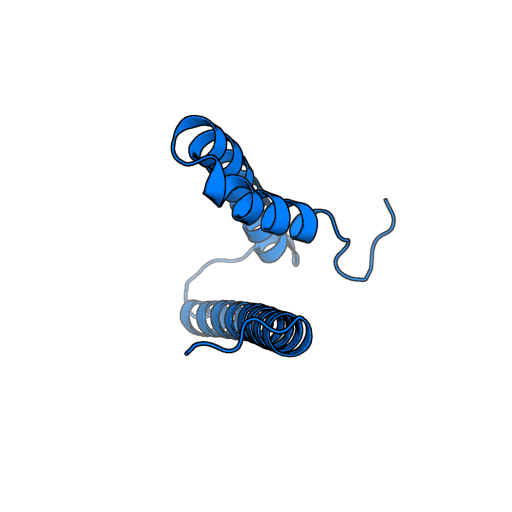29 1.00 86.62 84 GLY A O 1
ATOM 646 N N . LEU A 1 85 ? 4.199 -2.498 5.362 1.00 85.88 85 LEU A N 1
ATOM 647 C CA . LEU A 1 85 ? 5.425 -2.260 4.583 1.00 85.88 85 LEU A CA 1
ATOM 648 C C . LEU A 1 85 ? 6.710 -2.515 5.380 1.00 85.88 85 LEU A C 1
ATOM 650 O O . LEU A 1 85 ? 7.749 -2.793 4.798 1.00 85.88 85 LEU A O 1
ATOM 654 N N . LEU A 1 86 ? 6.652 -2.394 6.708 1.00 81.12 86 LEU A N 1
ATOM 655 C CA . LEU A 1 86 ? 7.796 -2.622 7.597 1.00 81.12 86 LEU A CA 1
ATOM 656 C C . LEU A 1 86 ? 7.983 -4.102 7.962 1.00 81.12 86 LEU A C 1
ATOM 658 O O . LEU A 1 86 ? 8.947 -4.450 8.643 1.00 81.12 86 LEU A O 1
ATOM 662 N N . GLN A 1 87 ? 7.047 -4.967 7.567 1.00 75.56 87 GLN A N 1
ATOM 663 C CA . GLN A 1 87 ? 7.202 -6.407 7.716 1.00 75.56 87 GLN A CA 1
ATOM 664 C C . GLN A 1 87 ? 8.037 -6.925 6.541 1.00 75.56 87 GLN A C 1
ATOM 666 O O . GLN A 1 87 ? 7.681 -6.637 5.399 1.00 75.56 87 GLN A O 1
ATOM 671 N N . PRO A 1 88 ? 9.131 -7.666 6.791 1.00 55.53 88 PRO A N 1
ATOM 672 C CA . PRO A 1 88 ? 9.936 -8.225 5.717 1.00 55.53 88 PRO A CA 1
ATOM 673 C C . PRO A 1 88 ? 9.058 -9.076 4.801 1.00 55.53 88 PRO A C 1
ATOM 675 O O . PRO A 1 88 ? 8.356 -9.970 5.273 1.00 55.53 88 PRO A O 1
ATOM 678 N N . SER A 1 89 ? 9.116 -8.829 3.496 1.00 56.81 89 SER A N 1
ATOM 679 C CA . SER A 1 89 ? 8.753 -9.846 2.515 1.00 56.81 89 SER A CA 1
ATOM 680 C C . SER A 1 89 ? 9.715 -11.014 2.721 1.00 56.81 89 SER A C 1
ATOM 682 O O . SER A 1 89 ? 10.925 -10.805 2.633 1.00 56.81 89 SER A O 1
ATOM 684 N N . ASP A 1 90 ? 9.195 -12.190 3.075 1.00 50.19 90 ASP A N 1
ATOM 685 C CA . ASP A 1 90 ? 9.953 -13.400 3.420 1.00 50.19 90 ASP A CA 1
ATOM 686 C C . ASP A 1 90 ? 11.291 -13.516 2.655 1.00 50.19 90 ASP A C 1
ATOM 688 O O . ASP A 1 90 ? 11.308 -13.869 1.475 1.00 50.19 90 ASP A O 1
ATOM 692 N N . GLY A 1 91 ? 12.426 -13.211 3.312 1.00 42.19 91 GLY A N 1
ATOM 693 C CA . GLY A 1 91 ? 13.743 -13.466 2.714 1.00 42.19 91 GLY A CA 1
ATOM 694 C C . GLY A 1 91 ? 14.967 -12.664 3.166 1.00 42.19 91 GLY A C 1
ATOM 695 O O . GLY A 1 91 ? 16.068 -13.152 2.923 1.00 42.19 91 GLY A O 1
ATOM 696 N N . GLU A 1 92 ? 14.857 -11.503 3.820 1.00 34.38 92 GLU A N 1
ATOM 697 C CA . GLU A 1 92 ? 16.056 -10.705 4.156 1.00 34.38 92 GLU A CA 1
ATOM 698 C C . GLU A 1 92 ? 16.040 -10.212 5.616 1.00 34.38 92 GLU A C 1
ATOM 700 O O . GLU A 1 92 ? 15.079 -9.553 6.026 1.00 34.38 92 GLU A O 1
ATOM 705 N N . PRO A 1 93 ? 17.047 -10.566 6.443 1.00 35.28 93 PRO A N 1
ATOM 706 C CA . PRO A 1 93 ? 17.180 -10.009 7.782 1.00 35.28 93 PRO A CA 1
ATOM 707 C C . PRO A 1 93 ? 17.695 -8.564 7.711 1.00 35.28 93 PRO A C 1
ATOM 709 O O . PRO A 1 93 ? 18.478 -8.223 6.827 1.00 35.28 93 PRO A O 1
ATOM 712 N N . ILE A 1 94 ? 17.239 -7.749 8.667 1.00 47.59 94 ILE A N 1
ATOM 713 C CA . ILE A 1 94 ? 17.672 -6.359 8.896 1.00 47.59 94 ILE A CA 1
ATOM 714 C C . ILE A 1 94 ? 19.161 -6.312 9.258 1.00 47.59 94 ILE A C 1
ATOM 716 O O . ILE A 1 94 ? 19.581 -7.166 10.076 1.00 47.59 94 ILE A O 1
#

Foldseek 3Di:
DDDPDPVSVVVVVVVVVVCVVVVVVVVVVVVCVVCVPPPDDDPDPCRVVVVVLVVLLVVLVVVLVVCVPPPVVCNVPSVVSNVVSVDDPPDDDD